Protein AF-A0A354LZ59-F1 (afdb_monomer_lite)

Organism: NCBI:txid1099853

pLDDT: mean 93.03, std 4.61, range [74.44, 97.25]

Sequence (60 aa):
MATIDLIVLGILKKEPMSAYDIQKLVEYRNISKWVKISTPSIYKKAIQLEEKGLIRGEIV

Structure (mmCIF, N/CA/C/O backbone):
data_AF-A0A354LZ59-F1
#
_entry.id   AF-A0A354LZ59-F1
#
loop_
_atom_site.group_PDB
_atom_site.id
_atom_site.type_symbol
_atom_site.label_atom_id
_atom_site.label_alt_id
_atom_site.label_comp_id
_atom_site.label_asym_id
_atom_site.label_entity_id
_atom_site.label_seq_id
_atom_site.pdbx_PDB_ins_code
_atom_site.Cartn_x
_atom_site.Cartn_y
_atom_site.Cartn_z
_atom_site.occupancy
_atom_site.B_iso_or_equiv
_atom_site.auth_seq_id
_atom_site.auth_comp_id
_atom_site.auth_asym_id
_atom_site.auth_atom_id
_atom_site.pdbx_PDB_model_num
ATOM 1 N N . MET A 1 1 ? -4.275 14.051 0.865 1.00 75.00 1 MET A N 1
ATOM 2 C CA . MET A 1 1 ? -4.017 12.616 0.596 1.00 75.00 1 MET A CA 1
ATOM 3 C C . MET A 1 1 ? -2.656 12.485 -0.054 1.00 75.00 1 MET A C 1
ATOM 5 O O . MET A 1 1 ? -2.303 13.341 -0.853 1.00 75.00 1 MET A O 1
ATOM 9 N N . ALA A 1 2 ? -1.886 11.467 0.316 1.00 89.62 2 ALA A N 1
ATOM 10 C CA . ALA A 1 2 ? -0.619 11.137 -0.332 1.00 89.62 2 ALA A CA 1
ATOM 11 C C . ALA A 1 2 ? -0.862 10.323 -1.614 1.00 89.62 2 ALA A C 1
ATOM 13 O O . ALA A 1 2 ? -1.892 9.665 -1.740 1.00 89.62 2 ALA A O 1
ATOM 14 N N . THR A 1 3 ? 0.095 10.297 -2.546 1.00 92.06 3 THR A N 1
ATOM 15 C CA . THR A 1 3 ? -0.028 9.527 -3.801 1.00 92.06 3 THR A CA 1
ATOM 16 C C . THR A 1 3 ? -0.312 8.044 -3.556 1.00 92.06 3 THR A C 1
ATOM 18 O O . THR A 1 3 ? -1.111 7.442 -4.264 1.00 92.06 3 THR A O 1
ATOM 21 N N . ILE A 1 4 ? 0.279 7.464 -2.508 1.00 92.25 4 ILE A N 1
ATOM 22 C CA . ILE A 1 4 ? 0.011 6.081 -2.100 1.00 92.25 4 ILE A CA 1
ATOM 23 C C . ILE A 1 4 ? -1.447 5.859 -1.676 1.00 92.25 4 ILE A C 1
ATOM 25 O O . ILE A 1 4 ? -1.997 4.805 -1.972 1.00 92.25 4 ILE A O 1
ATOM 29 N N . ASP A 1 5 ? -2.095 6.856 -1.066 1.00 94.19 5 ASP A N 1
ATOM 30 C CA . ASP A 1 5 ? -3.508 6.771 -0.690 1.00 94.19 5 ASP A CA 1
ATOM 31 C C . ASP A 1 5 ? -4.365 6.596 -1.962 1.00 94.19 5 ASP A C 1
ATOM 33 O O . ASP A 1 5 ? -5.245 5.743 -2.014 1.00 94.19 5 ASP A O 1
ATOM 37 N N . LEU A 1 6 ? -4.057 7.353 -3.026 1.00 94.75 6 LEU A N 1
ATOM 38 C CA . LEU A 1 6 ? -4.747 7.256 -4.319 1.00 94.75 6 LEU A CA 1
ATOM 39 C C . LEU A 1 6 ? -4.456 5.944 -5.052 1.00 94.75 6 LEU A C 1
ATOM 41 O O . LEU A 1 6 ? -5.349 5.400 -5.695 1.00 94.75 6 LEU A O 1
ATOM 45 N N . ILE A 1 7 ? -3.230 5.425 -4.953 1.00 93.88 7 ILE A N 1
ATOM 46 C CA . ILE A 1 7 ? -2.867 4.126 -5.536 1.00 93.88 7 ILE A CA 1
ATOM 47 C C . ILE A 1 7 ? -3.678 3.009 -4.872 1.00 93.88 7 ILE A C 1
ATOM 49 O O . ILE A 1 7 ? -4.296 2.214 -5.575 1.00 93.88 7 ILE A O 1
ATOM 53 N N . VAL A 1 8 ? -3.724 2.980 -3.535 1.00 95.50 8 VAL A N 1
ATOM 54 C CA . VAL A 1 8 ? -4.486 1.978 -2.772 1.00 95.50 8 VAL A CA 1
ATOM 55 C C . VAL A 1 8 ? -5.974 2.053 -3.120 1.00 95.50 8 VAL A C 1
ATOM 57 O O . VAL A 1 8 ? -6.566 1.043 -3.493 1.00 95.50 8 VAL A O 1
ATOM 60 N N . LEU A 1 9 ? -6.569 3.250 -3.092 1.00 96.56 9 LEU A N 1
ATOM 61 C CA . LEU A 1 9 ? -7.980 3.438 -3.446 1.00 96.56 9 LEU A CA 1
ATOM 62 C C . LEU A 1 9 ? -8.276 3.074 -4.906 1.00 96.56 9 LEU A C 1
ATOM 64 O O . LEU A 1 9 ? -9.313 2.489 -5.199 1.00 96.56 9 LEU A O 1
ATOM 68 N N . GLY A 1 10 ? -7.373 3.401 -5.832 1.00 95.69 10 GLY A N 1
ATOM 69 C CA . GLY A 1 10 ? -7.523 3.069 -7.247 1.00 95.69 10 GLY A CA 1
ATOM 70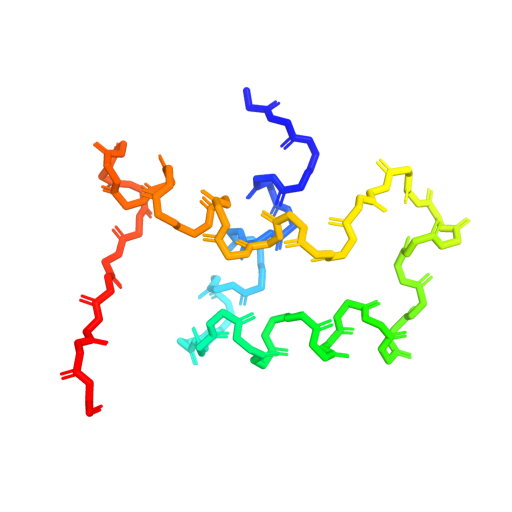 C C . GLY A 1 10 ? -7.463 1.566 -7.520 1.00 95.69 10 GLY A C 1
ATOM 71 O O . GLY A 1 10 ? -8.170 1.087 -8.406 1.00 95.69 10 GLY A O 1
ATOM 72 N N . ILE A 1 11 ? -6.654 0.824 -6.757 1.00 95.38 11 ILE A N 1
ATOM 73 C CA . ILE A 1 11 ? -6.615 -0.643 -6.803 1.00 95.38 11 ILE A CA 1
ATOM 74 C C . ILE A 1 11 ? -7.929 -1.212 -6.256 1.00 95.38 11 ILE A C 1
ATOM 76 O O . ILE A 1 11 ? -8.604 -1.951 -6.967 1.00 95.38 11 ILE A O 1
ATOM 80 N N . LEU A 1 12 ? -8.344 -0.783 -5.060 1.00 96.38 12 LEU A N 1
ATOM 81 C CA . LEU A 1 12 ? -9.571 -1.255 -4.403 1.00 96.38 12 LEU A CA 1
ATOM 82 C C . LEU A 1 12 ? -10.858 -0.893 -5.155 1.00 96.38 12 LEU A C 1
ATOM 84 O O . LEU A 1 12 ? -11.859 -1.593 -5.048 1.00 96.38 12 LEU A O 1
ATOM 88 N N . LYS A 1 13 ? -10.842 0.177 -5.959 1.00 96.81 13 LYS A N 1
ATOM 89 C CA . LYS A 1 13 ? -11.963 0.537 -6.837 1.00 96.81 13 LYS A CA 1
ATOM 90 C C . LYS A 1 13 ? -12.248 -0.533 -7.899 1.00 96.81 13 LYS A C 1
ATOM 92 O O . LYS A 1 13 ? -13.362 -0.575 -8.413 1.00 96.81 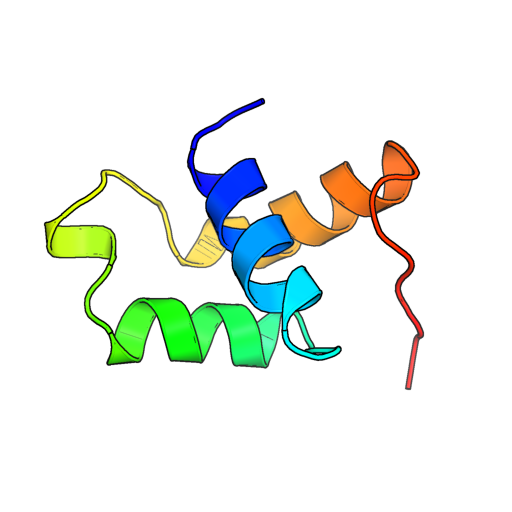13 LYS A O 1
ATOM 97 N N . LYS A 1 14 ? -11.254 -1.348 -8.273 1.00 95.81 14 LYS A N 1
ATOM 98 C CA . LYS A 1 14 ? -11.434 -2.420 -9.262 1.00 95.81 14 LYS A CA 1
ATOM 99 C C . LYS A 1 14 ? -12.039 -3.665 -8.632 1.00 95.81 14 LYS A C 1
ATOM 101 O O . LYS A 1 14 ? -12.992 -4.204 -9.179 1.00 95.81 14 LYS A O 1
ATOM 106 N N . GLU A 1 15 ? -11.483 -4.095 -7.506 1.00 95.12 15 GLU A N 1
ATOM 107 C CA . GLU A 1 15 ? -11.926 -5.272 -6.76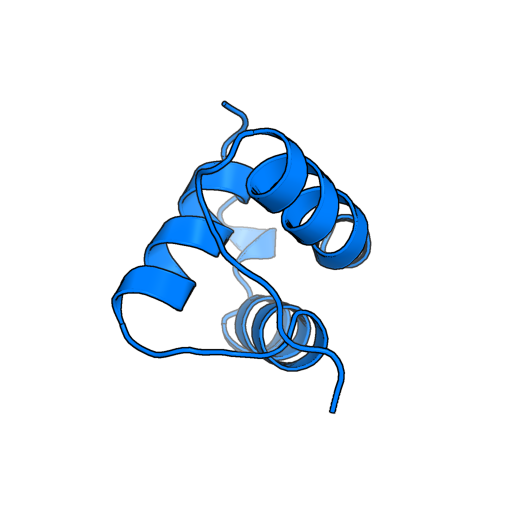5 1.00 95.12 15 GLU A CA 1
ATOM 108 C C . GLU A 1 15 ? -11.432 -5.208 -5.307 1.00 95.12 15 GLU A C 1
ATOM 110 O O . GLU A 1 15 ? -10.380 -4.608 -5.048 1.00 95.12 15 GLU A O 1
ATOM 115 N N . PRO A 1 16 ? -12.160 -5.811 -4.347 1.00 95.38 16 PRO A N 1
ATOM 116 C CA . PRO A 1 16 ? -11.678 -5.961 -2.978 1.00 95.38 16 PRO A CA 1
ATOM 117 C C . PRO A 1 16 ? -10.372 -6.762 -2.942 1.00 95.38 16 PRO A C 1
ATOM 119 O O . PRO A 1 16 ? -10.262 -7.810 -3.573 1.00 95.38 16 PRO A O 1
ATOM 122 N N . MET A 1 17 ? -9.385 -6.285 -2.186 1.00 96.19 17 MET A N 1
ATOM 123 C CA . MET A 1 17 ? -8.097 -6.959 -2.012 1.00 96.19 17 MET A CA 1
ATOM 124 C C . MET A 1 17 ? -7.597 -6.803 -0.584 1.00 96.19 17 MET A C 1
ATOM 126 O O . MET A 1 17 ? -7.825 -5.774 0.057 1.00 96.19 17 MET A O 1
ATOM 130 N N . SER A 1 18 ? -6.833 -7.789 -0.117 1.00 95.81 18 SER A N 1
ATOM 131 C CA . SER A 1 18 ? -6.088 -7.650 1.129 1.00 95.81 18 SER A CA 1
ATOM 132 C C . SER A 1 18 ? -4.943 -6.639 0.971 1.00 95.81 18 SER A C 1
ATOM 134 O O . SER A 1 18 ? -4.413 -6.422 -0.123 1.00 95.81 18 SER A O 1
ATOM 136 N N . ALA A 1 19 ? -4.486 -6.050 2.080 1.00 94.69 19 ALA A N 1
ATOM 137 C CA . ALA A 1 19 ? -3.306 -5.179 2.067 1.00 94.69 19 ALA A CA 1
ATOM 138 C C . ALA A 1 19 ? -2.045 -5.897 1.536 1.00 94.69 19 ALA A C 1
ATOM 140 O O . ALA A 1 19 ? -1.191 -5.263 0.914 1.00 94.69 19 ALA A O 1
ATOM 141 N N . TYR A 1 20 ? -1.959 -7.217 1.733 1.00 94.88 20 TYR A N 1
ATOM 142 C CA . TYR A 1 20 ? -0.886 -8.061 1.209 1.00 94.88 20 TYR A CA 1
ATOM 143 C C . TYR A 1 20 ? -0.909 -8.141 -0.321 1.00 94.88 20 TYR A C 1
ATOM 145 O O . TYR A 1 20 ? 0.118 -7.935 -0.972 1.00 94.88 20 TYR A O 1
ATOM 153 N N . ASP A 1 21 ? -2.084 -8.384 -0.904 1.00 95.88 21 ASP A N 1
ATOM 154 C CA . ASP A 1 21 ? -2.236 -8.492 -2.358 1.00 95.88 21 ASP A CA 1
ATOM 155 C C . ASP A 1 21 ? -1.963 -7.151 -3.039 1.00 95.88 21 ASP A C 1
ATOM 157 O O . ASP A 1 21 ? -1.279 -7.097 -4.063 1.00 95.88 21 ASP A O 1
ATOM 161 N N . ILE A 1 22 ? -2.399 -6.048 -2.419 1.00 95.75 22 ILE A N 1
ATOM 162 C CA . ILE A 1 22 ? -2.074 -4.691 -2.872 1.00 95.75 22 ILE A CA 1
ATOM 163 C C . ILE A 1 22 ? -0.555 -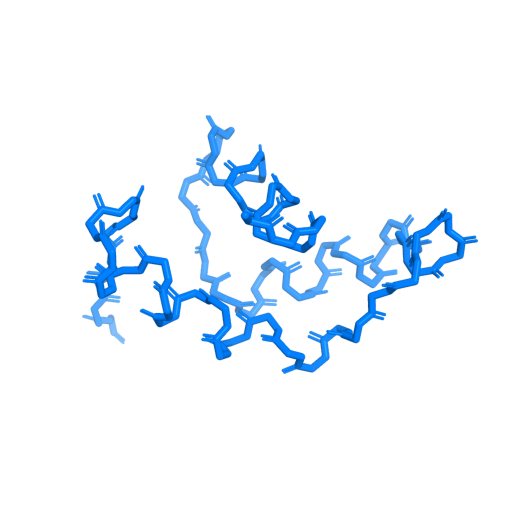4.477 -2.864 1.00 95.75 22 ILE A C 1
ATOM 165 O O . ILE A 1 22 ? -0.008 -3.963 -3.842 1.00 95.75 22 ILE A O 1
ATOM 169 N N . GLN A 1 23 ? 0.145 -4.898 -1.804 1.00 95.25 23 GLN A N 1
ATOM 170 C CA . GLN A 1 23 ? 1.604 -4.804 -1.739 1.00 95.25 23 GLN A CA 1
ATOM 171 C C . GLN A 1 23 ? 2.274 -5.576 -2.880 1.00 95.25 23 GLN A C 1
ATOM 173 O O . GLN A 1 23 ? 3.085 -5.003 -3.614 1.00 95.25 23 GLN A O 1
ATOM 178 N N . LYS A 1 24 ? 1.878 -6.834 -3.096 1.00 95.62 24 LYS A N 1
ATOM 179 C CA . LYS A 1 24 ? 2.396 -7.651 -4.200 1.00 95.62 24 LYS A CA 1
ATOM 180 C C . LYS A 1 24 ? 2.120 -7.040 -5.566 1.00 95.62 24 LYS A C 1
ATOM 182 O O . LYS A 1 24 ? 2.999 -7.047 -6.424 1.00 95.62 24 LYS A O 1
ATOM 187 N N . LEU A 1 25 ? 0.926 -6.495 -5.787 1.00 95.19 25 LEU A N 1
ATOM 188 C CA . LEU A 1 25 ? 0.555 -5.883 -7.061 1.00 95.19 25 LEU A CA 1
ATOM 189 C C . LEU A 1 25 ? 1.428 -4.662 -7.377 1.00 95.19 25 LEU A C 1
ATOM 191 O O . LEU A 1 25 ? 1.851 -4.477 -8.521 1.00 95.19 25 LEU A O 1
ATOM 195 N N . VAL A 1 26 ? 1.710 -3.843 -6.362 1.00 94.12 26 VAL A N 1
ATOM 196 C CA . VAL A 1 26 ? 2.583 -2.667 -6.462 1.00 94.12 26 VAL A CA 1
ATOM 197 C C . VAL A 1 26 ? 4.020 -3.070 -6.820 1.00 94.12 26 VAL A C 1
ATOM 199 O O . VAL A 1 26 ? 4.628 -2.437 -7.689 1.00 94.12 26 VAL A O 1
ATOM 202 N N . GLU A 1 27 ? 4.545 -4.131 -6.198 1.00 93.69 27 GLU A N 1
ATOM 203 C CA . GLU A 1 27 ? 5.877 -4.6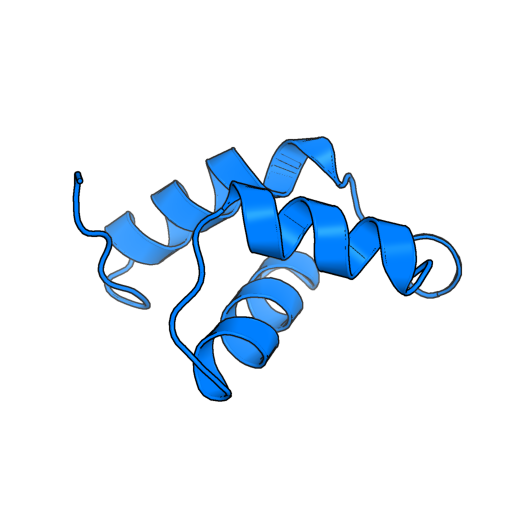88 -6.483 1.00 93.69 27 GLU A CA 1
ATOM 204 C C . GLU A 1 27 ? 5.948 -5.301 -7.885 1.00 93.69 27 GLU A C 1
ATOM 206 O O . GLU A 1 27 ? 6.813 -4.929 -8.680 1.00 93.69 27 GLU A O 1
ATOM 211 N N . TYR A 1 28 ? 4.994 -6.172 -8.225 1.00 95.50 28 TYR A N 1
ATOM 212 C CA . TYR A 1 28 ? 4.918 -6.857 -9.517 1.00 95.50 28 TYR A CA 1
ATOM 213 C C . TYR A 1 28 ? 4.860 -5.868 -10.688 1.00 95.50 28 TYR A C 1
ATOM 215 O O . TYR A 1 28 ? 5.575 -6.009 -11.681 1.00 95.50 28 TYR A O 1
ATOM 223 N N . ARG A 1 29 ? 4.065 -4.799 -10.550 1.00 93.81 29 ARG A N 1
ATOM 224 C CA . ARG A 1 29 ? 3.955 -3.734 -11.560 1.00 93.81 29 ARG A CA 1
ATOM 225 C C . ARG A 1 29 ? 5.111 -2.731 -11.527 1.00 93.81 29 ARG A C 1
ATOM 227 O O . ARG A 1 29 ? 5.115 -1.802 -12.329 1.00 93.81 29 ARG A O 1
ATOM 234 N N . ASN A 1 30 ? 6.087 -2.900 -10.631 1.00 93.44 30 ASN A N 1
ATOM 235 C CA . ASN A 1 30 ? 7.223 -1.994 -10.456 1.00 93.44 30 ASN A CA 1
ATOM 236 C C . ASN A 1 30 ? 6.799 -0.520 -10.273 1.00 93.44 30 ASN A C 1
ATOM 238 O O . ASN A 1 30 ? 7.467 0.389 -10.769 1.00 93.44 30 ASN A O 1
ATOM 242 N N . ILE A 1 31 ? 5.688 -0.257 -9.570 1.00 92.44 31 ILE A N 1
ATOM 243 C CA . ILE A 1 31 ? 5.132 1.106 -9.436 1.00 92.44 31 ILE A CA 1
ATOM 244 C C . ILE A 1 31 ? 6.130 2.050 -8.752 1.00 92.44 31 ILE A C 1
ATOM 246 O O . ILE A 1 31 ? 6.196 3.232 -9.087 1.00 92.44 31 ILE A O 1
ATOM 250 N N . SER A 1 32 ? 6.970 1.519 -7.860 1.00 89.00 32 SER A N 1
ATOM 251 C CA . SER A 1 32 ? 8.038 2.261 -7.183 1.00 89.00 32 SER A CA 1
ATOM 252 C C . SER A 1 32 ? 9.081 2.877 -8.126 1.00 89.00 32 SER A C 1
ATOM 254 O O . SER A 1 32 ? 9.758 3.824 -7.733 1.00 89.00 32 SER A O 1
ATOM 256 N N . LYS A 1 33 ? 9.199 2.394 -9.374 1.00 91.25 33 LYS A N 1
ATOM 257 C CA . LYS A 1 33 ? 10.069 3.001 -10.399 1.00 91.25 33 LYS A CA 1
ATOM 258 C C . LYS A 1 33 ? 9.481 4.280 -10.999 1.00 91.25 33 LYS A C 1
ATOM 260 O O . LYS A 1 33 ? 10.228 5.112 -11.498 1.00 91.25 33 LYS A O 1
ATOM 265 N N . TRP A 1 34 ? 8.159 4.429 -10.951 1.00 91.56 34 TRP A N 1
ATOM 266 C CA . TRP A 1 34 ? 7.430 5.557 -11.538 1.00 91.56 34 TRP A CA 1
ATOM 267 C C . TRP A 1 34 ? 7.040 6.598 -10.491 1.00 91.56 34 TRP A C 1
ATOM 269 O O . TRP A 1 34 ? 6.930 7.783 -10.792 1.00 91.56 34 TRP A O 1
ATOM 279 N N . VAL A 1 35 ? 6.820 6.157 -9.252 1.00 90.94 35 VAL A N 1
ATOM 280 C CA . VAL A 1 35 ? 6.361 7.001 -8.152 1.00 90.94 35 VAL A CA 1
ATOM 281 C C . VAL A 1 35 ? 7.153 6.663 -6.898 1.00 90.94 35 VAL A C 1
ATOM 283 O O . VAL A 1 35 ? 7.289 5.497 -6.536 1.00 90.94 35 VAL A O 1
ATOM 286 N N . LYS A 1 36 ? 7.625 7.687 -6.182 1.00 87.69 36 LYS A N 1
ATOM 287 C CA . LYS A 1 36 ? 8.308 7.508 -4.897 1.00 87.69 36 LYS A CA 1
ATOM 288 C C . LYS A 1 36 ? 7.315 7.041 -3.828 1.00 87.69 36 LYS A C 1
ATOM 290 O O . LYS A 1 36 ? 6.660 7.853 -3.176 1.00 87.69 36 LYS A O 1
ATOM 295 N N . ILE A 1 37 ? 7.214 5.727 -3.652 1.00 87.94 37 ILE A N 1
ATOM 296 C CA . ILE A 1 37 ? 6.378 5.078 -2.639 1.00 87.94 37 ILE A CA 1
ATOM 297 C C . ILE A 1 37 ? 7.193 4.057 -1.851 1.00 87.94 37 ILE A C 1
ATOM 299 O O . ILE A 1 37 ? 8.069 3.388 -2.394 1.00 87.94 37 ILE A O 1
ATOM 303 N N . SER A 1 38 ? 6.884 3.931 -0.563 1.00 87.81 38 SER A N 1
ATOM 304 C CA . SER A 1 38 ? 7.400 2.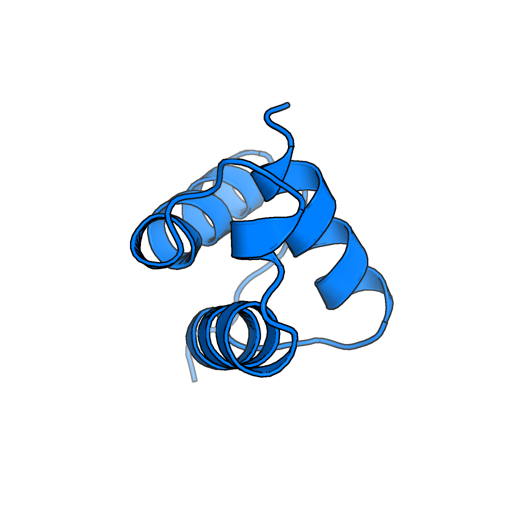851 0.273 1.00 87.81 38 SER A CA 1
ATOM 305 C C . SER A 1 38 ? 6.380 1.721 0.267 1.00 87.81 38 SER A C 1
ATOM 307 O O . SER A 1 38 ? 5.318 1.851 0.878 1.00 87.81 38 SER A O 1
ATOM 309 N N . THR A 1 39 ? 6.673 0.626 -0.429 1.00 85.00 39 THR A N 1
ATOM 310 C CA . THR A 1 39 ? 5.787 -0.544 -0.492 1.00 85.00 39 THR A CA 1
ATOM 311 C C . THR A 1 39 ? 5.416 -1.084 0.901 1.00 85.00 39 THR A C 1
ATOM 313 O O . THR A 1 39 ? 4.228 -1.289 1.141 1.00 85.00 39 THR A O 1
ATOM 316 N N . PRO A 1 40 ? 6.346 -1.168 1.881 1.00 86.19 40 PRO A N 1
ATOM 317 C CA . PRO A 1 40 ? 6.007 -1.569 3.252 1.00 86.19 40 PRO A CA 1
ATOM 318 C C . PRO A 1 40 ? 4.973 -0.672 3.951 1.00 86.19 40 PRO A C 1
ATOM 320 O O . PRO A 1 40 ? 4.339 -1.085 4.918 1.00 86.19 40 PRO A O 1
ATOM 323 N N . SER A 1 41 ? 4.782 0.571 3.491 1.00 91.56 41 SER A N 1
ATOM 324 C CA . SER A 1 41 ? 3.825 1.492 4.115 1.00 91.56 41 SER A CA 1
ATOM 325 C C . SER A 1 41 ? 2.359 1.208 3.763 1.00 91.56 41 SER A C 1
ATOM 327 O O . SER A 1 41 ? 1.477 1.790 4.392 1.00 91.56 41 SER A O 1
ATOM 329 N N . ILE A 1 42 ? 2.080 0.299 2.819 1.00 94.12 42 ILE A N 1
ATOM 330 C CA . ILE A 1 42 ? 0.721 -0.012 2.340 1.00 94.12 42 ILE A CA 1
ATOM 331 C C . ILE A 1 42 ? -0.200 -0.475 3.471 1.00 94.12 42 ILE A C 1
ATOM 333 O O . ILE A 1 42 ? -1.317 0.024 3.568 1.00 94.12 42 ILE A O 1
ATOM 337 N N . TYR A 1 43 ? 0.273 -1.331 4.380 1.00 93.81 43 TYR A N 1
ATOM 338 C CA . TYR A 1 43 ? -0.517 -1.782 5.534 1.00 93.81 43 TYR A CA 1
ATOM 339 C C . TYR A 1 43 ? -0.969 -0.622 6.417 1.00 93.81 43 TYR A C 1
ATOM 341 O O . TYR A 1 43 ? -2.155 -0.454 6.692 1.00 93.81 43 TYR A O 1
ATOM 349 N N . LYS A 1 44 ? -0.021 0.240 6.801 1.00 93.88 44 LYS A N 1
ATOM 350 C CA . LYS A 1 44 ? -0.320 1.441 7.585 1.00 93.88 44 LYS A CA 1
ATOM 351 C C . LYS A 1 44 ? -1.301 2.351 6.845 1.00 93.88 44 LYS A C 1
ATOM 353 O O . LYS A 1 44 ? -2.134 2.993 7.476 1.00 93.88 44 LYS A O 1
ATOM 358 N N . LYS A 1 45 ? -1.209 2.421 5.514 1.00 94.69 45 LYS A N 1
ATOM 359 C CA . LYS A 1 45 ? -2.125 3.213 4.691 1.00 94.69 45 LYS A CA 1
ATOM 360 C C . LYS A 1 45 ? -3.527 2.636 4.617 1.00 94.69 45 LYS A C 1
ATOM 362 O O . LYS A 1 45 ? -4.460 3.423 4.706 1.00 94.69 45 LYS A O 1
ATOM 367 N N . ALA A 1 46 ? -3.683 1.322 4.515 1.00 94.94 46 ALA A N 1
ATOM 368 C CA . ALA A 1 46 ? -4.995 0.685 4.556 1.00 94.94 46 ALA A CA 1
ATOM 369 C C . ALA A 1 46 ? -5.733 1.035 5.860 1.00 94.94 46 ALA A C 1
ATOM 371 O O . ALA A 1 46 ? -6.830 1.582 5.802 1.00 94.94 46 ALA A O 1
ATOM 372 N N . ILE A 1 47 ? -5.072 0.876 7.012 1.00 95.00 47 ILE A N 1
ATOM 373 C CA . ILE A 1 47 ? -5.641 1.228 8.326 1.00 95.00 47 ILE A CA 1
ATOM 374 C C . ILE A 1 47 ? -6.026 2.715 8.381 1.00 95.00 47 ILE A C 1
ATOM 376 O O . ILE A 1 47 ? -7.152 3.061 8.714 1.00 95.00 47 ILE A O 1
ATOM 380 N N . GLN A 1 48 ? -5.132 3.617 7.959 1.00 95.69 48 GLN A N 1
ATOM 381 C CA . GLN A 1 48 ? -5.422 5.059 7.940 1.00 95.69 48 GLN A CA 1
ATOM 382 C C . GLN A 1 48 ? -6.575 5.450 7.005 1.00 95.69 48 GLN A C 1
ATOM 384 O O . GLN A 1 48 ? -7.199 6.492 7.201 1.00 95.69 48 GLN A O 1
ATOM 389 N N . LEU A 1 49 ? -6.796 4.702 5.922 1.00 96.75 49 LEU A N 1
ATOM 390 C CA . LEU A 1 49 ? -7.905 4.939 4.998 1.00 96.75 49 LEU A CA 1
ATOM 391 C C . LEU A 1 49 ? -9.224 4.422 5.572 1.00 96.75 49 LEU A C 1
ATOM 393 O O . LEU A 1 49 ? -10.254 5.064 5.376 1.00 96.75 49 LEU A O 1
ATOM 397 N N . GLU A 1 50 ? -9.182 3.310 6.300 1.00 96.56 50 GLU A N 1
ATOM 398 C CA . GLU A 1 50 ? -10.324 2.771 7.033 1.00 96.56 50 GLU A CA 1
ATOM 399 C C . GLU A 1 50 ? -10.753 3.702 8.173 1.00 96.56 50 GLU A C 1
ATOM 401 O O . GLU A 1 50 ? -11.921 4.070 8.247 1.00 96.56 50 GLU A O 1
ATOM 406 N N . GLU A 1 51 ? -9.810 4.197 8.981 1.00 97.06 51 GLU A N 1
ATOM 407 C CA . GLU A 1 51 ? -10.067 5.194 10.038 1.00 97.06 51 GLU A CA 1
ATOM 408 C C . GLU A 1 51 ? -10.722 6.475 9.496 1.00 97.06 51 GLU A C 1
ATOM 410 O O . GLU A 1 51 ? -11.490 7.142 10.187 1.00 97.06 51 GLU A O 1
ATOM 415 N N . LYS A 1 52 ? -10.433 6.827 8.238 1.00 96.62 52 LYS A N 1
ATOM 416 C CA . LYS A 1 52 ? -11.038 7.971 7.536 1.00 96.62 52 LYS A CA 1
ATOM 417 C C . LYS A 1 52 ? -12.393 7.650 6.899 1.00 96.62 52 LYS A C 1
ATOM 419 O O . LYS A 1 52 ? -12.977 8.533 6.274 1.00 96.62 52 LYS A O 1
ATOM 424 N N . GLY A 1 53 ? -12.865 6.409 6.992 1.00 97.25 53 GLY A N 1
ATOM 425 C CA . GLY A 1 53 ? -14.110 5.943 6.384 1.00 97.25 53 GLY A CA 1
ATOM 426 C C . GLY A 1 53 ? -14.064 5.835 4.857 1.00 97.25 53 GLY A C 1
ATOM 427 O O . GLY A 1 53 ? -15.114 5.822 4.219 1.00 97.25 53 GLY A O 1
ATOM 428 N N . LEU A 1 54 ? -12.869 5.791 4.255 1.00 97.00 54 LEU A N 1
ATOM 429 C CA . LEU A 1 54 ? -12.701 5.722 2.796 1.00 97.00 54 LEU A CA 1
ATOM 430 C C . LEU A 1 54 ? -12.724 4.284 2.265 1.00 97.00 54 LEU A C 1
ATOM 432 O O . LEU A 1 54 ? -13.025 4.076 1.092 1.00 97.00 54 LEU A O 1
ATOM 436 N N . ILE A 1 55 ? -12.400 3.309 3.115 1.00 96.81 55 ILE A N 1
ATOM 437 C CA . ILE A 1 55 ? -12.491 1.871 2.835 1.00 96.81 55 ILE A CA 1
ATOM 438 C C . ILE A 1 55 ? -13.057 1.151 4.063 1.00 96.81 55 ILE A C 1
ATOM 440 O O . ILE A 1 55 ? -13.110 1.730 5.147 1.00 96.81 55 ILE A O 1
ATOM 444 N N . ARG A 1 56 ? -13.472 -0.105 3.893 1.00 95.62 56 ARG A N 1
ATOM 445 C CA . ARG A 1 56 ? -13.853 -1.007 4.987 1.00 95.62 56 ARG A CA 1
ATOM 446 C C . ARG A 1 56 ? -13.005 -2.266 4.892 1.00 95.62 56 ARG A C 1
ATOM 448 O O . ARG A 1 56 ? -12.914 -2.838 3.806 1.00 95.62 56 ARG A O 1
ATOM 455 N N . GLY A 1 57 ? -12.368 -2.648 5.988 1.00 91.44 57 GLY A N 1
ATOM 456 C CA . GLY A 1 57 ? -11.691 -3.924 6.135 1.00 91.44 57 GLY A CA 1
ATOM 457 C C . GLY A 1 57 ? -12.630 -4.986 6.699 1.00 91.44 57 GLY A C 1
ATOM 458 O O . GLY A 1 57 ? -13.593 -4.688 7.402 1.00 91.44 57 GLY A O 1
ATOM 459 N N . GLU A 1 58 ? -12.321 -6.241 6.398 1.00 90.94 58 GLU A N 1
ATOM 460 C CA . GLU A 1 58 ? -12.901 -7.409 7.054 1.00 90.94 58 GLU A CA 1
ATOM 461 C C . GLU A 1 58 ? -11.745 -8.247 7.605 1.00 90.94 58 GLU A C 1
ATOM 463 O O . GLU A 1 58 ? -10.707 -8.393 6.952 1.00 90.94 58 GLU A O 1
ATOM 468 N N . ILE A 1 59 ? -11.899 -8.757 8.827 1.00 83.44 59 ILE A N 1
ATOM 469 C CA . ILE A 1 59 ? -10.951 -9.705 9.416 1.00 83.44 59 ILE A CA 1
ATOM 470 C C . ILE A 1 59 ? -11.447 -11.097 9.029 1.00 83.44 59 ILE A C 1
ATOM 472 O O . ILE A 1 59 ? -12.568 -11.460 9.387 1.00 83.44 59 ILE A O 1
ATOM 476 N N . VAL A 1 60 ? -10.622 -11.833 8.285 1.00 74.44 60 VAL A N 1
ATOM 477 C CA . VAL A 1 60 ? -10.904 -13.192 7.797 1.00 74.44 60 VAL A CA 1
ATOM 478 C C . VAL A 1 60 ? -10.009 -14.191 8.511 1.00 74.44 60 VAL A C 1
ATOM 480 O O . VAL A 1 60 ? -8.806 -13.875 8.668 1.00 74.44 60 VAL A O 1
#

Radius of gyration: 10.79 Å; chains: 1; bounding box: 24×26×22 Å

Secondary structure (DSSP, 8-state):
--HHHHHHHHHHTTS---HHHHHHHHHHTTGGGTS---GGGHHHHHHHHHHTTS------

Foldseek 3Di:
DDPLLVLLLVVVVVDDDDLVVSLVVCVVVVVCVVDVDDSVCSVVSVVVCVVVVNDDDDDD

InterPro domains:
  IPR036388 Winged helix-like DNA-binding domain superfamily [G3DSA:1.10.10.10] (1-60)
  IPR036390 Winged helix DNA-binding domain superfamily [SSF46785] (4-59)